Protein AF-A0A7Y5M919-F1 (afdb_monomer_lite)

Structure (mmCIF, N/CA/C/O backbone):
data_AF-A0A7Y5M919-F1
#
_entry.id   AF-A0A7Y5M919-F1
#
loop_
_atom_site.group_PDB
_atom_site.id
_atom_site.type_symbol
_atom_site.label_atom_id
_atom_site.label_alt_id
_atom_site.label_comp_id
_atom_site.label_asym_id
_atom_site.label_entity_id
_atom_site.label_seq_id
_atom_site.pdbx_PDB_ins_code
_atom_site.Cartn_x
_atom_site.Cartn_y
_atom_site.Cartn_z
_atom_site.occupancy
_atom_site.B_iso_or_equiv
_atom_site.auth_seq_id
_atom_site.auth_comp_id
_atom_site.auth_asym_id
_atom_site.auth_atom_id
_atom_site.pdbx_PDB_model_num
ATOM 1 N N . MET A 1 1 ? 48.495 -6.717 -10.094 1.00 39.09 1 MET A N 1
ATOM 2 C CA . MET A 1 1 ? 47.532 -6.482 -8.999 1.00 39.09 1 MET A CA 1
ATOM 3 C C . MET A 1 1 ? 46.390 -5.647 -9.551 1.00 39.09 1 MET A C 1
ATOM 5 O O . MET A 1 1 ? 46.573 -4.458 -9.760 1.00 39.09 1 MET A O 1
ATOM 9 N N . GLN A 1 2 ? 45.253 -6.267 -9.845 1.00 31.75 2 GLN A N 1
ATOM 10 C CA . GLN A 1 2 ? 43.975 -5.571 -9.978 1.00 31.75 2 GLN A CA 1
ATOM 11 C C . GLN A 1 2 ? 42.992 -6.381 -9.147 1.00 31.75 2 GLN A C 1
ATOM 13 O O . GLN A 1 2 ? 42.736 -7.544 -9.450 1.00 31.75 2 GLN A O 1
ATOM 18 N N . ALA A 1 3 ? 42.539 -5.799 -8.042 1.00 34.75 3 ALA A N 1
ATOM 19 C CA . ALA A 1 3 ? 41.413 -6.343 -7.312 1.00 34.75 3 ALA A CA 1
ATOM 20 C C . ALA A 1 3 ? 40.183 -6.103 -8.189 1.00 34.75 3 ALA A C 1
ATOM 22 O O . ALA A 1 3 ? 39.778 -4.961 -8.391 1.00 34.75 3 ALA A O 1
ATOM 23 N N . VAL A 1 4 ? 39.643 -7.173 -8.768 1.00 41.41 4 VAL A N 1
ATOM 24 C CA . VAL A 1 4 ? 38.273 -7.165 -9.274 1.00 41.41 4 VAL A CA 1
ATOM 25 C C . VAL A 1 4 ? 37.400 -7.118 -8.029 1.00 41.41 4 VAL A C 1
ATOM 27 O O . VAL A 1 4 ? 37.137 -8.143 -7.406 1.00 41.41 4 VAL A O 1
ATOM 30 N N . THR A 1 5 ? 37.028 -5.917 -7.602 1.00 40.97 5 THR A N 1
ATOM 31 C CA . THR A 1 5 ? 35.923 -5.734 -6.667 1.00 40.97 5 THR A CA 1
ATOM 32 C C . THR A 1 5 ? 34.668 -6.132 -7.432 1.00 40.97 5 THR A C 1
ATOM 34 O O . THR A 1 5 ? 34.116 -5.356 -8.207 1.00 40.97 5 THR A O 1
ATOM 37 N N . THR A 1 6 ? 34.258 -7.393 -7.299 1.00 44.41 6 THR A N 1
ATOM 38 C CA . THR A 1 6 ? 32.886 -7.795 -7.598 1.00 44.41 6 THR A CA 1
ATOM 39 C C . THR A 1 6 ? 32.004 -7.064 -6.599 1.00 44.41 6 THR A C 1
ATOM 41 O O . THR A 1 6 ? 31.795 -7.547 -5.487 1.00 44.41 6 THR A O 1
ATOM 44 N N . GLU A 1 7 ? 31.560 -5.865 -6.973 1.00 49.97 7 GLU A N 1
ATOM 45 C CA . GLU A 1 7 ? 30.427 -5.219 -6.324 1.00 49.97 7 GLU A CA 1
ATOM 46 C C . GLU A 1 7 ? 29.296 -6.256 -6.267 1.00 49.97 7 GLU A C 1
ATOM 48 O O . GLU A 1 7 ? 29.002 -6.884 -7.295 1.00 49.97 7 GLU A O 1
ATOM 53 N N . PRO A 1 8 ? 28.708 -6.521 -5.089 1.00 47.12 8 PRO A N 1
ATOM 54 C CA . PRO A 1 8 ? 27.594 -7.449 -4.997 1.00 47.12 8 PRO A CA 1
ATOM 55 C C . PRO A 1 8 ? 26.503 -6.972 -5.956 1.00 47.12 8 PRO A C 1
ATOM 57 O O . PRO A 1 8 ? 26.210 -5.778 -6.010 1.00 47.12 8 PRO A O 1
ATOM 60 N N . THR A 1 9 ? 25.935 -7.887 -6.746 1.00 55.62 9 THR A N 1
ATOM 61 C CA . THR A 1 9 ? 24.862 -7.581 -7.698 1.00 55.62 9 THR A CA 1
ATOM 62 C C . THR A 1 9 ? 23.760 -6.816 -6.974 1.00 55.62 9 THR A C 1
ATOM 64 O O . THR A 1 9 ? 22.994 -7.393 -6.205 1.00 55.62 9 THR A O 1
ATOM 67 N N . SER A 1 10 ? 23.703 -5.502 -7.179 1.00 72.50 10 SER A N 1
ATOM 68 C CA . SER A 1 10 ? 22.688 -4.671 -6.549 1.00 72.50 10 SER A CA 1
ATOM 69 C C . SER A 1 10 ? 21.332 -5.048 -7.139 1.00 72.50 10 SER A C 1
ATOM 71 O O . SER A 1 10 ? 21.170 -5.062 -8.364 1.00 72.50 10 SER A O 1
ATOM 73 N N . LEU A 1 11 ? 20.348 -5.341 -6.280 1.00 72.25 11 LEU A N 1
ATOM 74 C CA . LEU A 1 11 ? 18.957 -5.574 -6.696 1.00 72.25 11 LEU A CA 1
ATOM 75 C C . LEU A 1 11 ? 18.452 -4.421 -7.578 1.00 72.25 11 LEU A C 1
ATOM 77 O O . LEU A 1 11 ? 17.775 -4.649 -8.579 1.00 72.25 11 LEU A O 1
ATOM 81 N N . THR A 1 12 ? 18.890 -3.196 -7.281 1.00 79.38 12 THR A N 1
ATOM 82 C CA . THR A 1 12 ? 18.602 -1.996 -8.070 1.00 79.38 12 THR A CA 1
ATOM 83 C C . THR A 1 12 ? 19.141 -2.094 -9.499 1.00 79.38 12 THR A C 1
ATOM 85 O O . THR A 1 12 ? 18.453 -1.704 -10.440 1.00 79.38 12 THR A O 1
ATOM 88 N N . THR A 1 13 ? 20.339 -2.653 -9.701 1.00 87.19 13 THR A N 1
ATOM 89 C CA . THR A 1 13 ? 20.922 -2.839 -11.041 1.00 87.19 13 THR A CA 1
ATOM 90 C C . THR A 1 13 ? 20.129 -3.857 -11.860 1.00 87.19 13 THR A C 1
ATOM 92 O O . THR A 1 13 ? 19.872 -3.628 -13.043 1.00 87.19 13 THR A O 1
ATOM 95 N N . ALA A 1 14 ? 19.695 -4.956 -11.237 1.00 90.75 14 ALA A N 1
ATOM 96 C CA . ALA A 1 14 ? 18.866 -5.964 -11.897 1.00 90.75 14 ALA A CA 1
ATOM 97 C C . ALA A 1 14 ? 17.469 -5.420 -12.254 1.00 90.75 14 ALA A C 1
ATOM 99 O O . ALA A 1 14 ? 17.004 -5.611 -13.380 1.00 90.75 14 ALA A O 1
ATOM 100 N N . LEU A 1 15 ? 16.833 -4.675 -11.343 1.00 93.38 15 LEU A N 1
ATOM 101 C CA . LEU A 1 15 ? 15.546 -4.020 -11.586 1.00 93.38 15 LEU A CA 1
ATOM 102 C C . LEU A 1 15 ? 15.631 -2.989 -12.719 1.00 93.38 15 LEU A C 1
ATOM 104 O O . LEU A 1 15 ? 14.785 -2.971 -13.612 1.00 93.38 15 LEU A O 1
ATOM 108 N N . GLN A 1 16 ? 16.672 -2.154 -12.722 1.00 95.88 16 GLN A N 1
ATOM 109 C CA . GLN A 1 16 ? 16.882 -1.166 -13.778 1.00 95.88 16 GLN A CA 1
ATOM 110 C C . GLN A 1 16 ? 17.010 -1.838 -15.150 1.00 95.88 16 GLN A C 1
ATOM 112 O O . GLN A 1 16 ? 16.364 -1.408 -16.107 1.00 95.88 16 GLN A O 1
ATOM 117 N N . ALA A 1 17 ? 17.812 -2.904 -15.252 1.00 96.06 17 ALA A N 1
ATOM 118 C CA . ALA A 1 17 ? 17.958 -3.654 -16.496 1.00 96.06 17 ALA A CA 1
ATOM 119 C C . ALA A 1 17 ? 16.615 -4.239 -16.968 1.00 96.06 17 ALA A C 1
ATOM 121 O O . ALA A 1 17 ? 16.292 -4.143 -18.153 1.00 96.06 17 ALA A O 1
ATOM 122 N N . HIS A 1 18 ? 15.808 -4.770 -16.043 1.00 96.06 18 HIS A N 1
ATOM 123 C CA . HIS A 1 18 ? 14.474 -5.289 -16.340 1.00 96.06 18 HIS A CA 1
ATOM 124 C C . HIS A 1 18 ? 13.536 -4.211 -16.912 1.00 96.06 18 HIS A C 1
ATOM 126 O O . HIS A 1 18 ? 12.896 -4.423 -17.943 1.00 96.06 18 HIS A O 1
ATOM 132 N N . ILE A 1 19 ? 13.503 -3.023 -16.301 1.00 97.56 19 ILE A N 1
ATOM 133 C CA . ILE A 1 19 ? 12.668 -1.906 -16.767 1.00 97.56 19 ILE A CA 1
ATOM 134 C C . ILE A 1 19 ? 13.122 -1.417 -18.150 1.00 97.56 19 ILE A C 1
ATOM 136 O O . ILE A 1 19 ? 12.287 -1.198 -19.027 1.00 97.56 19 ILE A O 1
ATOM 140 N N . VAL A 1 20 ? 14.433 -1.292 -18.387 1.00 98.00 20 VAL A N 1
ATOM 141 C CA . VAL A 1 20 ? 14.972 -0.889 -19.700 1.00 98.00 20 VAL A CA 1
ATOM 142 C C . VAL A 1 20 ? 14.566 -1.879 -20.794 1.00 98.00 20 VAL A C 1
ATOM 144 O O . VAL A 1 20 ? 14.141 -1.465 -21.875 1.00 98.00 20 VAL A O 1
ATOM 147 N N . GLN A 1 21 ? 14.643 -3.182 -20.516 1.00 97.81 21 GLN A N 1
ATOM 148 C CA . GLN A 1 21 ? 14.191 -4.217 -21.447 1.00 97.81 21 GLN A CA 1
ATOM 149 C C . GLN A 1 21 ? 12.687 -4.114 -21.726 1.00 97.81 21 GLN A C 1
ATOM 151 O O . GLN A 1 21 ? 12.276 -4.205 -22.884 1.00 97.81 21 GLN A O 1
ATOM 156 N N . ALA A 1 22 ? 11.871 -3.872 -20.696 1.00 97.75 22 ALA A N 1
ATOM 157 C CA . ALA A 1 22 ? 10.430 -3.696 -20.856 1.00 97.75 22 ALA A CA 1
ATOM 158 C C . ALA A 1 22 ? 10.093 -2.484 -21.739 1.00 97.75 22 ALA A C 1
ATOM 160 O O . ALA A 1 22 ? 9.244 -2.596 -22.623 1.00 97.75 22 ALA A O 1
ATOM 161 N N . ILE A 1 23 ? 10.791 -1.359 -21.559 1.00 98.50 23 ILE A N 1
ATOM 162 C CA . ILE A 1 23 ? 10.632 -0.157 -22.390 1.00 98.50 23 ILE A CA 1
ATOM 163 C C . ILE A 1 23 ? 10.974 -0.453 -23.852 1.00 98.50 23 ILE A C 1
ATOM 165 O O . ILE A 1 23 ? 10.194 -0.129 -24.749 1.00 98.50 23 ILE A O 1
ATOM 169 N N . ALA A 1 24 ? 12.113 -1.104 -24.103 1.00 98.31 24 ALA A N 1
ATOM 170 C CA . ALA A 1 24 ? 12.531 -1.463 -25.456 1.00 98.31 24 ALA A CA 1
ATOM 171 C C . ALA A 1 24 ? 11.512 -2.392 -26.143 1.00 98.31 24 ALA A C 1
ATOM 173 O O . ALA A 1 24 ? 11.171 -2.178 -27.306 1.00 98.31 24 ALA A O 1
ATOM 174 N N . ALA A 1 25 ? 10.970 -3.371 -25.412 1.00 97.88 25 ALA A N 1
ATOM 175 C CA . ALA A 1 25 ? 9.967 -4.306 -25.923 1.00 97.88 25 ALA A CA 1
ATOM 176 C C . ALA A 1 25 ? 8.624 -3.642 -26.294 1.00 97.88 25 ALA A C 1
ATOM 178 O O . ALA A 1 25 ? 7.900 -4.178 -27.128 1.00 97.88 25 ALA A O 1
ATOM 179 N N . HIS A 1 26 ? 8.306 -2.474 -25.723 1.00 97.69 26 HIS A N 1
ATOM 180 C CA . HIS A 1 26 ? 7.072 -1.718 -25.994 1.00 97.69 26 HIS A CA 1
ATOM 181 C C . HIS A 1 26 ? 7.286 -0.542 -26.964 1.00 97.69 26 HIS A C 1
ATOM 183 O O . HIS A 1 26 ? 6.503 0.403 -26.993 1.00 97.69 26 HIS A O 1
ATOM 189 N N . GLY A 1 27 ? 8.346 -0.583 -27.779 1.00 97.50 27 GLY A N 1
ATOM 190 C CA . GLY A 1 27 ? 8.605 0.449 -28.787 1.00 97.50 27 GLY A CA 1
ATOM 191 C C . GLY A 1 27 ? 9.249 1.719 -28.229 1.00 97.50 27 GLY A C 1
ATOM 192 O O . GLY A 1 27 ? 9.140 2.780 -28.837 1.00 97.50 27 GLY A O 1
ATOM 193 N N . GLY A 1 28 ? 9.935 1.619 -27.086 1.00 98.06 28 GLY A N 1
ATOM 194 C CA . GLY A 1 28 ? 10.704 2.716 -26.496 1.00 98.06 28 GLY A CA 1
ATOM 195 C C . GLY A 1 28 ? 9.933 3.570 -25.493 1.00 98.06 28 GLY A C 1
ATOM 196 O O . GLY A 1 28 ? 10.491 4.532 -24.970 1.00 98.06 28 GLY A O 1
ATOM 197 N N . TRP A 1 29 ? 8.680 3.225 -25.188 1.00 97.94 29 TRP A N 1
ATOM 198 C CA . TRP A 1 29 ? 7.878 3.944 -24.205 1.00 97.94 29 TRP A CA 1
ATOM 199 C C . TRP A 1 29 ? 6.913 3.010 -23.473 1.00 97.94 29 TRP A C 1
ATOM 201 O O . TRP A 1 29 ? 6.340 2.099 -24.064 1.00 97.94 29 TRP A O 1
ATOM 211 N N . ILE A 1 30 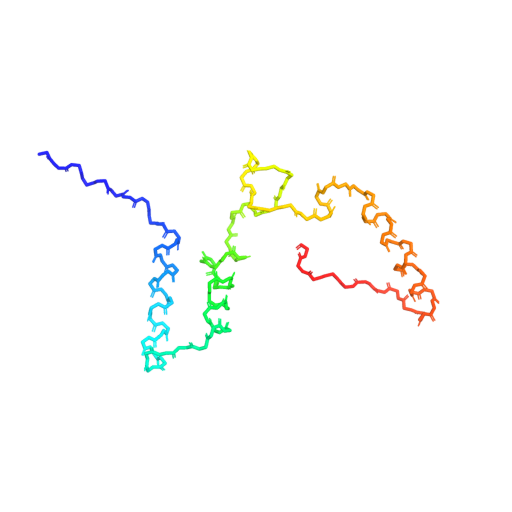? 6.716 3.268 -22.182 1.00 98.38 30 ILE A N 1
ATOM 212 C CA . ILE A 1 30 ? 5.660 2.669 -21.361 1.00 98.38 30 ILE A CA 1
ATOM 213 C C . ILE A 1 30 ? 4.992 3.774 -20.546 1.00 98.38 30 ILE A C 1
ATOM 215 O O . ILE A 1 30 ? 5.620 4.792 -20.241 1.00 98.38 30 ILE A O 1
ATOM 219 N N . GLY A 1 31 ? 3.735 3.556 -20.163 1.00 98.38 31 GLY A N 1
ATOM 220 C CA . GLY A 1 31 ? 3.047 4.431 -19.224 1.00 98.38 31 GLY A CA 1
ATOM 221 C C . GLY A 1 31 ? 3.699 4.412 -17.842 1.00 98.38 31 GLY A C 1
ATOM 222 O O . GLY A 1 31 ? 4.383 3.456 -17.458 1.00 98.38 31 GLY A O 1
ATOM 223 N N . PHE A 1 32 ? 3.505 5.492 -17.084 1.00 98.19 32 PHE A N 1
ATOM 224 C CA . PHE A 1 32 ? 4.050 5.597 -15.730 1.00 98.19 32 PHE A CA 1
ATOM 225 C C . PHE A 1 32 ? 3.428 4.568 -14.774 1.00 98.19 32 PHE A C 1
ATOM 227 O O . PHE A 1 32 ? 4.102 4.083 -13.874 1.00 98.19 32 PHE A O 1
ATOM 234 N N . ASP A 1 33 ? 2.176 4.184 -15.012 1.00 97.94 33 ASP A N 1
ATOM 235 C CA . ASP A 1 33 ? 1.503 3.056 -14.369 1.00 97.94 33 ASP A CA 1
ATOM 236 C C . ASP A 1 33 ? 2.296 1.754 -14.540 1.00 97.94 33 ASP A C 1
ATOM 238 O O . ASP A 1 33 ? 2.625 1.103 -13.548 1.00 97.94 33 ASP A O 1
ATOM 242 N N . ARG A 1 34 ? 2.708 1.424 -15.770 1.00 97.94 34 ARG A N 1
ATOM 243 C CA . ARG A 1 34 ? 3.522 0.232 -16.038 1.00 97.94 34 ARG A CA 1
ATOM 244 C C . ARG A 1 34 ? 4.923 0.348 -15.445 1.00 97.94 34 ARG A C 1
ATOM 246 O O . ARG A 1 34 ? 5.456 -0.634 -14.936 1.00 97.94 34 ARG A O 1
ATOM 253 N N . PHE A 1 35 ? 5.529 1.532 -15.487 1.00 98.00 35 PHE A N 1
ATOM 254 C CA . PHE A 1 35 ? 6.807 1.770 -14.815 1.00 98.00 35 PHE A CA 1
ATOM 255 C C . PHE A 1 35 ? 6.703 1.514 -13.303 1.00 98.00 35 PHE A C 1
ATOM 257 O O . PHE A 1 35 ? 7.532 0.791 -12.752 1.00 98.00 35 PHE A O 1
ATOM 264 N N . MET A 1 36 ? 5.676 2.061 -12.647 1.00 97.88 36 MET A N 1
ATOM 265 C CA . MET A 1 36 ? 5.436 1.892 -11.212 1.00 97.88 36 MET A CA 1
ATOM 266 C C . MET A 1 36 ? 5.135 0.441 -10.857 1.00 97.88 36 MET A C 1
ATOM 268 O O . MET A 1 36 ? 5.670 -0.059 -9.875 1.00 97.88 36 MET A O 1
ATOM 272 N N . GLU A 1 37 ? 4.345 -0.258 -11.670 1.00 97.38 37 GLU A N 1
ATOM 273 C CA . GLU A 1 37 ? 4.091 -1.686 -11.494 1.00 97.38 37 GLU A CA 1
ATOM 274 C C . GLU A 1 37 ? 5.402 -2.485 -11.465 1.00 97.38 37 GLU A C 1
ATOM 276 O O . GLU A 1 37 ? 5.640 -3.261 -10.540 1.00 97.38 37 GLU A O 1
ATOM 281 N N . LEU A 1 38 ? 6.293 -2.245 -12.431 1.00 96.44 38 LEU A N 1
ATOM 282 C CA . LEU A 1 38 ? 7.591 -2.913 -12.491 1.00 96.44 38 LEU A CA 1
ATOM 283 C C . LEU A 1 38 ? 8.478 -2.528 -11.301 1.00 96.44 38 LEU A C 1
ATOM 285 O O . LEU A 1 38 ? 9.030 -3.402 -10.632 1.00 96.44 38 LEU A O 1
ATOM 289 N N . ALA A 1 39 ? 8.604 -1.234 -11.011 1.00 95.19 39 ALA A N 1
ATOM 290 C CA . ALA A 1 39 ? 9.472 -0.741 -9.948 1.00 95.19 39 ALA A CA 1
ATOM 291 C C . ALA A 1 39 ? 9.026 -1.200 -8.552 1.00 95.19 39 ALA A C 1
ATOM 293 O O . ALA A 1 39 ? 9.862 -1.471 -7.690 1.00 95.19 39 ALA A O 1
ATOM 294 N N . LEU A 1 40 ? 7.717 -1.302 -8.321 1.00 93.62 40 LEU A N 1
ATOM 295 C CA . LEU A 1 40 ? 7.156 -1.639 -7.019 1.00 93.62 40 LEU A CA 1
ATOM 296 C C . LEU A 1 40 ? 6.918 -3.137 -6.833 1.00 93.62 40 LEU A C 1
ATOM 298 O O . LEU A 1 40 ? 7.114 -3.625 -5.724 1.00 93.62 40 LEU A O 1
ATOM 302 N N . TYR A 1 41 ? 6.523 -3.867 -7.878 1.00 94.00 41 TYR A N 1
ATOM 303 C CA . TYR A 1 41 ? 5.936 -5.202 -7.717 1.00 94.00 41 TYR A CA 1
ATOM 304 C C . TYR A 1 41 ? 6.595 -6.311 -8.547 1.00 94.00 41 TYR A C 1
ATOM 306 O O . TYR A 1 41 ? 6.128 -7.447 -8.490 1.00 94.00 41 TYR A O 1
ATOM 314 N N . THR A 1 42 ? 7.685 -6.046 -9.283 1.00 94.69 42 THR A N 1
ATOM 315 C CA . THR A 1 42 ? 8.422 -7.126 -9.974 1.00 94.69 42 THR A CA 1
ATOM 316 C C . THR A 1 42 ? 8.875 -8.187 -8.960 1.00 94.69 42 THR A C 1
ATOM 318 O O . THR A 1 42 ? 9.622 -7.844 -8.045 1.00 94.69 42 THR A O 1
ATOM 321 N N . PRO A 1 43 ? 8.494 -9.469 -9.098 1.00 90.75 43 PRO A N 1
ATOM 322 C CA . PRO A 1 43 ? 8.865 -10.503 -8.133 1.00 90.75 43 PRO A CA 1
ATOM 323 C C . PRO A 1 43 ? 10.379 -10.558 -7.877 1.00 90.75 43 PRO A C 1
ATOM 325 O O . PRO A 1 43 ? 11.166 -10.664 -8.817 1.00 90.75 43 PRO A O 1
ATOM 328 N N . GLY A 1 44 ? 10.788 -10.454 -6.608 1.00 88.50 44 GLY A N 1
ATOM 329 C CA . GLY A 1 44 ? 12.190 -10.514 -6.177 1.00 88.50 44 GLY A CA 1
ATOM 330 C C . GLY A 1 44 ? 13.048 -9.276 -6.479 1.00 88.50 44 GLY A C 1
ATOM 331 O O . GLY A 1 44 ? 14.188 -9.218 -6.028 1.00 88.50 44 GLY A O 1
ATOM 332 N N . LEU A 1 45 ? 12.534 -8.288 -7.222 1.00 89.19 45 LEU A N 1
ATOM 333 C CA . LEU A 1 45 ? 13.279 -7.078 -7.609 1.00 89.19 45 LEU A CA 1
ATOM 334 C C . LEU A 1 45 ? 12.577 -5.782 -7.203 1.00 89.19 45 LEU A C 1
ATOM 336 O O . LEU A 1 45 ? 13.236 -4.798 -6.878 1.00 89.19 45 LEU A O 1
ATOM 340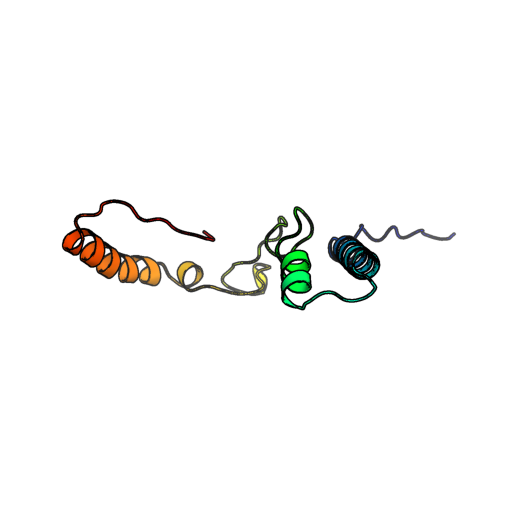 N N . GLY A 1 46 ? 11.249 -5.772 -7.285 1.00 90.44 46 GLY A N 1
ATOM 341 C CA . GLY A 1 46 ? 10.414 -4.619 -7.009 1.00 90.44 46 GLY A CA 1
ATOM 342 C C . GLY A 1 46 ? 10.415 -4.278 -5.530 1.00 90.44 46 GLY A C 1
ATOM 343 O O . GLY A 1 46 ? 10.564 -5.157 -4.679 1.00 90.44 46 GLY A O 1
ATOM 344 N N . TYR A 1 47 ? 10.216 -2.996 -5.236 1.00 89.00 47 TYR A N 1
ATOM 345 C CA . TYR A 1 47 ? 10.295 -2.468 -3.883 1.00 89.00 47 TYR A CA 1
ATOM 346 C C . TYR A 1 47 ? 9.469 -3.292 -2.890 1.00 89.00 47 TYR A C 1
ATOM 348 O O . TYR A 1 47 ? 10.046 -3.829 -1.958 1.00 89.00 47 TYR A O 1
ATOM 356 N N . TYR A 1 48 ? 8.168 -3.498 -3.125 1.00 88.19 48 TYR A N 1
ATOM 357 C CA . TYR A 1 48 ? 7.267 -4.265 -2.249 1.00 88.19 48 TYR A CA 1
ATOM 358 C C . TYR A 1 48 ? 7.394 -5.792 -2.370 1.00 88.19 48 TYR A C 1
ATOM 360 O O . TYR A 1 48 ? 6.785 -6.506 -1.580 1.00 88.19 48 TYR A O 1
ATOM 368 N N . ALA A 1 49 ? 8.191 -6.297 -3.313 1.00 85.06 49 ALA A N 1
ATOM 369 C CA . ALA A 1 49 ? 8.343 -7.724 -3.604 1.00 85.06 49 ALA A CA 1
ATOM 370 C C . ALA A 1 49 ? 9.735 -8.290 -3.244 1.00 85.06 49 ALA A C 1
ATOM 372 O O . ALA A 1 49 ? 10.057 -9.409 -3.646 1.00 85.06 49 ALA A O 1
ATOM 373 N N . GLY A 1 50 ? 10.564 -7.520 -2.528 1.00 73.00 50 GLY A N 1
ATOM 374 C CA . GLY A 1 50 ? 11.864 -7.948 -1.994 1.00 73.00 50 GLY A CA 1
ATOM 375 C C . GLY A 1 50 ? 11.880 -8.103 -0.467 1.00 73.00 50 GLY A C 1
ATOM 376 O O . GLY A 1 50 ? 11.003 -7.588 0.225 1.00 73.00 50 GLY A O 1
ATOM 377 N N . ASP A 1 51 ? 12.920 -8.744 0.068 1.00 67.19 51 ASP A N 1
ATOM 378 C CA . ASP A 1 51 ? 13.028 -9.138 1.489 1.00 67.19 51 ASP A CA 1
ATOM 379 C C . ASP A 1 51 ? 13.469 -8.016 2.452 1.00 67.19 51 ASP A C 1
ATOM 381 O O . ASP A 1 51 ? 13.652 -8.245 3.648 1.00 67.19 51 ASP A O 1
ATOM 385 N N . LEU A 1 52 ? 13.675 -6.791 1.956 1.00 65.62 52 LEU A N 1
ATOM 386 C CA . LEU A 1 52 ? 14.137 -5.682 2.795 1.00 65.62 52 LEU A CA 1
ATOM 387 C C . LEU A 1 52 ? 13.049 -5.247 3.797 1.00 65.62 52 LEU A C 1
ATOM 389 O O . LEU A 1 52 ? 11.880 -5.143 3.400 1.00 65.62 52 LEU A O 1
ATOM 393 N N . PRO A 1 53 ? 13.400 -4.940 5.062 1.00 60.94 53 PRO A N 1
ATOM 394 C CA . PRO A 1 53 ? 12.482 -4.290 5.992 1.00 60.94 53 PRO A CA 1
ATOM 395 C C . PRO A 1 53 ? 12.109 -2.910 5.439 1.00 60.94 53 PRO A C 1
ATOM 397 O O . PRO A 1 53 ? 12.989 -2.105 5.168 1.00 60.94 53 PRO A O 1
ATOM 400 N N . LYS A 1 54 ? 10.818 -2.643 5.231 1.00 68.06 54 LYS A N 1
ATOM 401 C CA . LYS A 1 54 ? 10.333 -1.357 4.676 1.00 68.06 54 LYS A CA 1
ATOM 402 C C . LYS A 1 54 ? 9.676 -0.497 5.745 1.00 68.06 54 LYS A C 1
ATOM 404 O O . LYS A 1 54 ? 9.848 0.718 5.761 1.00 68.06 54 LYS A O 1
ATOM 409 N N . PHE A 1 55 ? 8.958 -1.159 6.648 1.00 67.06 55 PHE A N 1
ATOM 410 C CA . PHE A 1 55 ? 8.210 -0.557 7.740 1.00 67.06 55 PHE A CA 1
ATOM 411 C C . PHE A 1 55 ? 9.015 -0.597 9.036 1.00 67.06 55 PHE A C 1
ATOM 413 O O . PHE A 1 55 ? 9.689 -1.584 9.336 1.00 67.06 55 PHE A O 1
ATOM 420 N N . GLY A 1 56 ? 8.945 0.481 9.810 1.00 64.31 56 GLY A N 1
ATOM 421 C CA . GLY A 1 56 ? 9.565 0.552 11.127 1.00 64.31 56 GLY A CA 1
ATOM 422 C C . GLY A 1 56 ? 9.441 1.936 11.748 1.00 64.31 56 GLY A C 1
ATOM 423 O O . GLY A 1 56 ? 9.056 2.905 11.098 1.00 64.31 56 GLY A O 1
ATOM 424 N N . ALA A 1 57 ? 9.730 2.021 13.044 1.00 61.09 57 ALA A N 1
ATOM 425 C CA . ALA A 1 57 ? 9.464 3.225 13.827 1.00 61.09 57 ALA A CA 1
ATOM 426 C C . ALA A 1 57 ? 10.464 4.370 13.576 1.00 61.09 57 ALA A C 1
ATOM 428 O O . ALA A 1 57 ? 10.133 5.529 13.825 1.00 61.09 57 ALA A O 1
ATOM 429 N N . LEU A 1 58 ? 11.693 4.069 13.134 1.00 61.53 58 LEU A N 1
ATOM 430 C CA . LEU A 1 58 ? 12.771 5.050 12.955 1.00 61.53 58 LEU A CA 1
ATOM 431 C C . LEU A 1 58 ? 13.702 4.658 11.793 1.00 61.53 58 LEU A C 1
ATOM 433 O O . LEU A 1 58 ? 13.912 3.468 11.573 1.00 61.53 58 LEU A O 1
ATOM 437 N N . PRO A 1 59 ? 14.383 5.615 11.128 1.00 60.09 59 PRO A N 1
ATOM 438 C CA . PRO A 1 59 ? 15.371 5.310 10.083 1.00 60.09 59 PRO A CA 1
ATOM 439 C C . PRO A 1 59 ? 16.498 4.375 10.552 1.00 60.09 59 PRO A C 1
ATOM 441 O O . PRO A 1 59 ? 17.054 3.604 9.775 1.00 60.09 59 PRO A O 1
ATOM 444 N N . SER A 1 60 ? 16.820 4.397 11.851 1.00 68.25 60 SER A N 1
ATOM 445 C CA . SER A 1 60 ? 17.800 3.493 12.464 1.00 68.25 60 SER A CA 1
ATOM 446 C C . SER A 1 60 ? 17.364 2.025 12.481 1.00 68.25 60 SER A C 1
ATOM 448 O O . SER A 1 60 ? 18.208 1.157 12.685 1.00 68.25 60 SER A O 1
ATOM 450 N N . SER A 1 61 ? 16.079 1.731 12.258 1.00 63.25 61 SER A N 1
ATOM 451 C CA . SER A 1 61 ? 15.561 0.368 12.108 1.00 63.25 61 SER A CA 1
ATOM 452 C C . SER A 1 61 ? 15.680 -0.164 10.675 1.00 63.25 61 SER A C 1
ATOM 454 O O . SER A 1 61 ? 15.188 -1.256 10.405 1.00 63.25 61 SER A O 1
ATOM 456 N N . GLY A 1 62 ? 16.282 0.600 9.755 1.00 67.31 62 GLY A N 1
ATOM 457 C CA . GLY A 1 62 ? 16.361 0.243 8.337 1.00 67.31 62 GLY A CA 1
ATOM 458 C C . GLY A 1 62 ? 15.030 0.371 7.595 1.00 67.31 62 GLY A C 1
ATOM 459 O O . GLY A 1 62 ? 14.894 -0.207 6.527 1.00 67.31 62 GLY A O 1
ATOM 460 N N . SER A 1 63 ? 14.062 1.092 8.170 1.00 76.19 63 SER A N 1
ATOM 461 C CA . SER A 1 63 ? 12.774 1.380 7.539 1.00 76.19 63 SER A CA 1
ATOM 462 C C . SER A 1 63 ? 12.828 2.670 6.728 1.00 76.19 63 SER A C 1
ATOM 464 O O . SER A 1 63 ? 13.491 3.633 7.121 1.00 76.19 63 SER A O 1
ATOM 466 N N . ASP A 1 64 ? 12.099 2.698 5.617 1.00 83.81 64 ASP A N 1
ATOM 467 C CA . ASP A 1 64 ? 11.985 3.889 4.771 1.00 83.81 64 ASP A CA 1
ATOM 468 C C . ASP A 1 64 ? 10.860 4.810 5.254 1.00 83.81 64 ASP A C 1
ATOM 470 O O . ASP A 1 64 ? 10.910 6.028 5.070 1.00 83.81 64 ASP A O 1
ATO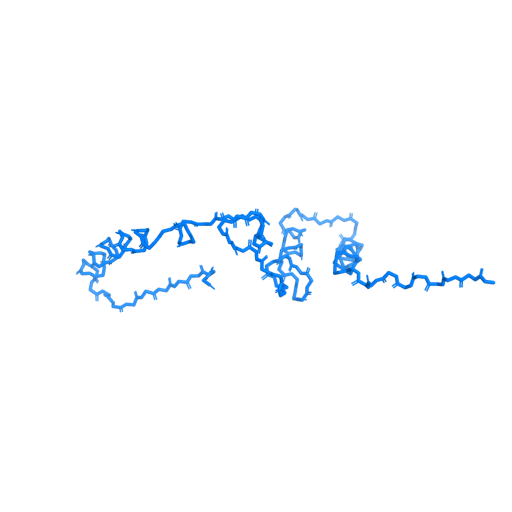M 474 N N . PHE A 1 65 ? 9.833 4.232 5.880 1.00 83.75 65 PHE A N 1
ATOM 475 C CA . PHE A 1 65 ? 8.685 4.961 6.395 1.00 83.75 65 PHE A CA 1
ATOM 476 C C . PHE A 1 65 ? 7.994 4.211 7.541 1.00 83.75 65 PHE A C 1
ATOM 478 O O . PHE A 1 65 ? 8.129 3.000 7.717 1.00 83.75 65 PHE A O 1
ATOM 485 N N . VAL A 1 66 ? 7.214 4.965 8.313 1.00 86.38 66 VAL A N 1
ATOM 486 C CA . VAL A 1 66 ? 6.378 4.463 9.405 1.00 86.38 66 VAL A CA 1
ATOM 487 C C . VAL A 1 66 ? 4.904 4.577 9.009 1.00 86.38 66 VAL A C 1
ATOM 489 O O . VAL A 1 66 ? 4.499 5.548 8.367 1.00 86.38 66 VAL A O 1
ATOM 492 N N . THR A 1 67 ? 4.092 3.595 9.391 1.00 90.12 67 THR A N 1
ATOM 493 C CA . THR A 1 67 ? 2.631 3.596 9.218 1.00 90.12 67 THR A CA 1
ATOM 494 C C . THR A 1 67 ? 1.939 3.625 10.581 1.00 90.12 67 THR A C 1
ATOM 496 O O . THR A 1 67 ? 2.546 3.321 11.605 1.00 90.12 67 THR A O 1
ATOM 499 N N . ALA A 1 68 ? 0.657 4.001 10.627 1.00 92.25 68 ALA A N 1
ATOM 500 C CA . ALA A 1 68 ? -0.067 4.150 11.893 1.00 92.25 68 ALA A CA 1
ATOM 501 C C . ALA A 1 68 ? -0.080 2.889 12.795 1.00 92.25 68 ALA A C 1
ATOM 503 O O . ALA A 1 68 ? 0.076 3.066 14.007 1.00 92.25 68 ALA A O 1
ATOM 504 N N . PRO A 1 69 ? -0.202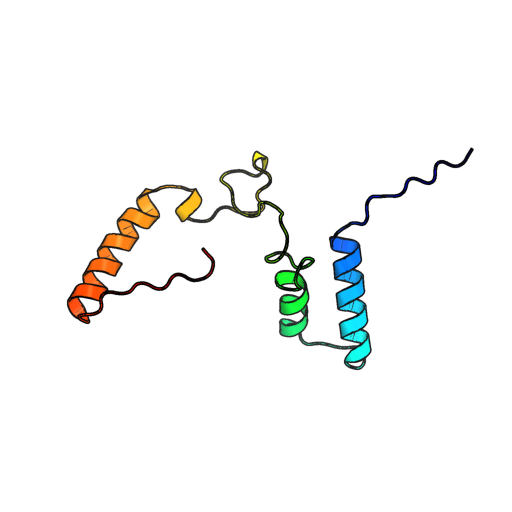 1.647 12.266 1.00 91.69 69 PRO A N 1
ATOM 505 C CA . PRO A 1 69 ? -0.076 0.431 13.078 1.00 91.69 69 PRO A CA 1
ATOM 506 C C . PRO A 1 69 ? 1.277 0.306 13.794 1.00 91.69 69 PRO A C 1
ATOM 508 O O . PRO A 1 69 ? 1.313 -0.084 14.959 1.00 91.69 69 PRO A O 1
ATOM 511 N N . GLU A 1 70 ? 2.369 0.714 13.140 1.00 89.19 70 GLU A N 1
ATOM 512 C CA . GLU A 1 70 ? 3.734 0.662 13.690 1.00 89.19 70 GLU A CA 1
ATOM 513 C C . GLU A 1 70 ? 4.003 1.752 14.739 1.00 89.19 70 GLU A C 1
ATOM 515 O O . GLU A 1 70 ? 4.925 1.639 15.547 1.00 89.19 70 GLU A O 1
ATOM 520 N N . MET A 1 71 ? 3.209 2.828 14.751 1.00 89.69 71 MET A N 1
ATOM 521 C CA . MET A 1 71 ? 3.389 3.932 15.699 1.00 89.69 71 MET A CA 1
ATOM 522 C C . MET A 1 71 ? 2.817 3.615 17.082 1.00 89.69 71 MET A C 1
ATOM 524 O O . MET A 1 71 ? 3.381 4.035 18.094 1.00 89.69 71 MET A O 1
ATOM 528 N N . THR A 1 72 ? 1.656 2.955 17.145 1.00 93.56 72 THR A N 1
ATOM 529 C CA . THR A 1 72 ? 0.967 2.673 18.412 1.00 93.56 72 THR A CA 1
ATOM 530 C C . THR A 1 72 ? -0.148 1.628 18.264 1.00 93.56 72 THR A C 1
ATOM 532 O O . THR A 1 72 ? -0.948 1.715 17.328 1.00 93.56 72 THR A O 1
ATOM 535 N N . PRO A 1 73 ? -0.330 0.721 19.249 1.00 95.12 73 PRO A N 1
ATOM 536 C CA . PRO A 1 73 ? -1.478 -0.191 19.287 1.00 95.12 73 PRO A CA 1
ATOM 537 C C . PRO A 1 73 ? -2.844 0.515 19.319 1.00 95.12 73 PRO A C 1
ATOM 539 O O . PRO A 1 73 ? -3.862 -0.085 18.970 1.00 95.12 73 PRO A O 1
ATOM 542 N N . LEU A 1 74 ? -2.884 1.790 19.728 1.00 97.94 74 LEU A N 1
ATOM 543 C CA . LEU A 1 74 ? -4.124 2.564 19.828 1.00 97.94 74 LEU A CA 1
ATOM 544 C C . LEU A 1 74 ? -4.819 2.747 18.471 1.00 97.94 74 LEU A C 1
ATOM 546 O O . LEU A 1 74 ? -6.044 2.873 18.442 1.00 97.94 74 LEU A O 1
ATOM 550 N N . PHE A 1 75 ? -4.079 2.734 17.356 1.00 97.38 75 PHE A N 1
ATOM 551 C CA . PHE A 1 75 ? -4.672 2.842 16.022 1.00 97.38 75 PHE A CA 1
ATOM 552 C C . PHE A 1 75 ? -5.611 1.661 15.735 1.00 97.38 75 PHE A C 1
ATOM 554 O O . PHE A 1 75 ? -6.796 1.867 15.469 1.00 97.38 75 PHE A O 1
ATOM 561 N N . GLY A 1 76 ? -5.113 0.428 15.882 1.00 97.00 76 GLY A N 1
ATOM 562 C CA . GLY A 1 76 ? -5.905 -0.788 15.669 1.00 97.00 76 GLY A CA 1
ATOM 563 C C . GLY A 1 76 ? -7.067 -0.918 16.655 1.00 97.00 76 GLY A C 1
ATOM 564 O O . GLY A 1 76 ? -8.179 -1.257 16.259 1.00 97.00 76 GLY A O 1
ATOM 565 N N . GLN A 1 77 ? -6.847 -0.564 17.926 1.00 98.50 77 GLN A N 1
ATOM 566 C CA . GLN A 1 77 ? -7.905 -0.567 18.946 1.00 98.50 77 GLN A CA 1
ATOM 567 C C . GLN A 1 77 ? -9.040 0.403 18.605 1.00 98.50 77 GLN A C 1
ATOM 569 O O . GLN A 1 77 ? -10.211 0.066 18.757 1.00 98.50 77 GLN A O 1
ATOM 574 N N . 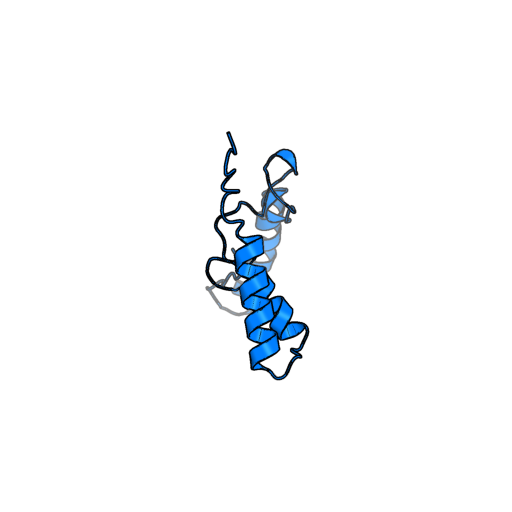THR A 1 78 ? -8.699 1.596 18.114 1.00 98.38 78 THR A N 1
ATOM 575 C CA . THR A 1 78 ? -9.692 2.606 17.730 1.00 98.38 78 THR A CA 1
ATOM 576 C C . THR A 1 78 ? -10.449 2.177 16.476 1.00 98.38 78 THR A C 1
ATOM 578 O O . THR A 1 78 ? -11.676 2.266 16.437 1.00 98.38 78 THR A O 1
ATOM 581 N N . LEU A 1 79 ? -9.741 1.660 15.466 1.00 98.31 79 LEU A N 1
ATOM 582 C CA . LEU A 1 79 ? -10.350 1.168 14.230 1.00 98.31 79 LEU A CA 1
ATOM 583 C C . LEU A 1 79 ? -11.321 0.005 14.494 1.00 98.31 79 LEU A C 1
ATOM 585 O O . LEU A 1 79 ? -12.414 -0.024 13.924 1.00 98.31 79 LEU A O 1
ATOM 589 N N . ALA A 1 80 ? -10.972 -0.906 15.407 1.00 98.31 80 ALA A N 1
ATOM 590 C CA . ALA A 1 80 ? -11.801 -2.054 15.767 1.00 98.31 80 ALA A CA 1
ATOM 591 C C . ALA A 1 80 ? -13.203 -1.660 16.266 1.00 98.31 80 ALA A C 1
ATOM 593 O O . ALA A 1 80 ? -14.165 -2.375 15.987 1.00 98.31 80 ALA A O 1
ATOM 594 N N . VAL A 1 81 ? -13.351 -0.511 16.941 1.00 98.62 81 VAL A N 1
ATOM 595 C CA . VAL A 1 81 ? -14.663 -0.011 17.397 1.00 98.62 81 VAL A CA 1
ATOM 596 C C . VAL A 1 81 ? -15.603 0.225 16.214 1.00 98.62 81 VAL A C 1
ATOM 598 O O . VAL A 1 81 ? -16.766 -0.171 16.254 1.00 98.62 81 VAL A O 1
ATOM 601 N N . GLN A 1 82 ? -15.100 0.843 15.145 1.00 98.50 82 GLN A N 1
ATOM 602 C CA . GLN A 1 82 ? -15.900 1.158 13.960 1.00 98.50 82 GLN A CA 1
ATOM 603 C C . GLN A 1 82 ? -16.123 -0.064 13.067 1.00 98.50 82 GLN A C 1
ATOM 605 O O . GLN A 1 82 ? -17.217 -0.236 12.536 1.00 98.50 82 GLN A O 1
ATOM 610 N N . VAL A 1 83 ? -15.136 -0.959 12.959 1.00 98.56 83 VAL A N 1
ATOM 611 C CA . VAL A 1 83 ? -15.315 -2.246 12.268 1.00 98.56 83 VAL A CA 1
ATOM 612 C C . VAL A 1 83 ? -16.415 -3.068 12.942 1.00 98.56 83 VAL A C 1
ATOM 614 O O . VAL A 1 83 ? -17.307 -3.563 12.257 1.00 98.56 83 VAL A O 1
ATOM 617 N N . ALA A 1 84 ? -16.417 -3.155 14.276 1.00 98.56 84 ALA A N 1
ATOM 618 C CA . ALA A 1 84 ? -17.449 -3.872 15.023 1.00 98.56 84 ALA A CA 1
ATOM 619 C C . ALA A 1 84 ? -18.852 -3.282 14.802 1.00 98.56 84 ALA A C 1
ATOM 621 O O . ALA A 1 84 ? -19.813 -4.029 14.614 1.00 98.56 84 ALA A O 1
ATOM 622 N N . GLU A 1 85 ? -18.975 -1.951 14.774 1.00 98.69 85 GLU A N 1
ATOM 623 C CA . GLU A 1 85 ? -20.238 -1.287 14.441 1.00 98.69 85 GLU A CA 1
ATOM 624 C C . GLU A 1 85 ? -20.707 -1.635 13.020 1.00 98.69 85 GLU A C 1
ATOM 626 O O . GLU A 1 85 ? -21.878 -1.970 12.826 1.00 98.69 85 GLU A O 1
ATOM 631 N N . ALA A 1 86 ? -19.807 -1.586 12.033 1.00 98.62 86 ALA A N 1
ATOM 632 C CA . ALA A 1 86 ? -20.127 -1.909 10.646 1.00 98.62 86 ALA A CA 1
ATOM 633 C C . ALA A 1 86 ? -20.643 -3.349 10.519 1.00 98.62 86 ALA A C 1
ATOM 635 O O . ALA A 1 86 ? -21.736 -3.547 9.995 1.00 98.62 86 ALA A O 1
ATOM 636 N N . LEU A 1 87 ? -19.909 -4.321 11.074 1.00 98.75 87 LEU A N 1
ATOM 637 C CA . LEU A 1 87 ? -20.286 -5.739 11.078 1.00 98.75 87 LEU A CA 1
ATOM 638 C C . LEU A 1 87 ? -21.670 -5.959 11.705 1.00 98.75 87 LEU A C 1
ATOM 640 O O . LEU A 1 87 ? -22.500 -6.682 11.152 1.00 98.75 87 LEU A O 1
ATOM 644 N N . ALA A 1 88 ? -21.955 -5.290 12.826 1.00 98.62 88 ALA A N 1
ATOM 645 C CA . ALA A 1 88 ? -23.253 -5.381 13.486 1.00 98.62 88 ALA A CA 1
ATOM 646 C C . ALA A 1 88 ? -24.394 -4.807 12.628 1.00 98.62 88 ALA A C 1
ATOM 648 O O . ALA A 1 88 ? -25.476 -5.390 12.573 1.00 98.62 88 ALA A O 1
ATOM 649 N N . ARG A 1 89 ? -24.168 -3.679 11.942 1.00 98.69 89 ARG A N 1
ATOM 650 C CA . ARG A 1 89 ? -25.185 -3.024 11.098 1.00 98.69 89 ARG A CA 1
ATOM 651 C C . ARG A 1 89 ? -25.468 -3.775 9.800 1.00 98.69 89 ARG A C 1
ATOM 653 O O . ARG A 1 89 ? -26.588 -3.706 9.300 1.00 98.69 89 ARG A O 1
ATOM 660 N N . THR A 1 90 ? -24.472 -4.454 9.244 1.00 98.56 90 THR A N 1
ATOM 661 C CA . THR A 1 90 ? -24.591 -5.199 7.983 1.00 98.56 90 THR A CA 1
ATOM 662 C C . THR A 1 90 ? -24.926 -6.674 8.193 1.00 98.56 90 THR A C 1
ATOM 664 O O . THR A 1 90 ? -25.295 -7.350 7.235 1.00 98.56 90 THR A O 1
ATOM 667 N N . GLY A 1 91 ? -24.793 -7.189 9.419 1.00 98.62 91 GLY A N 1
ATOM 668 C CA . GLY A 1 91 ? -24.937 -8.615 9.716 1.00 98.62 91 GLY A CA 1
ATOM 669 C C . GLY A 1 91 ? -23.807 -9.473 9.135 1.00 98.62 91 GLY A C 1
ATOM 670 O O . GLY A 1 91 ? -23.975 -10.681 8.971 1.00 98.62 91 GLY A O 1
ATOM 671 N N . THR A 1 92 ? -22.670 -8.868 8.788 1.00 98.62 92 THR A N 1
ATOM 672 C CA . THR A 1 92 ? -21.491 -9.587 8.288 1.00 98.62 92 THR A CA 1
ATOM 673 C C . THR A 1 92 ? -20.555 -9.971 9.431 1.00 98.62 92 THR A C 1
ATOM 675 O O . THR A 1 92 ? -20.634 -9.425 10.527 1.00 98.62 92 THR A O 1
ATOM 678 N N . HIS A 1 93 ? -19.651 -10.918 9.181 1.00 97.81 93 HIS A N 1
ATOM 679 C CA . HIS A 1 93 ? -18.763 -11.483 10.207 1.00 97.81 93 HIS A CA 1
ATOM 680 C C . HIS A 1 93 ? -17.318 -11.677 9.727 1.00 97.81 93 HIS A C 1
ATOM 682 O O . HIS A 1 93 ? -16.520 -12.310 10.412 1.00 97.81 93 HIS A O 1
ATOM 688 N N . GLU A 1 94 ? -16.980 -11.138 8.559 1.00 98.00 94 GLU A N 1
ATOM 689 C CA . GLU A 1 94 ? -15.651 -11.256 7.971 1.00 98.00 94 GLU A CA 1
ATOM 690 C C . GLU A 1 94 ? -15.010 -9.880 7.818 1.00 98.00 94 GLU A C 1
ATOM 692 O O . GLU A 1 94 ? -15.681 -8.893 7.510 1.00 98.00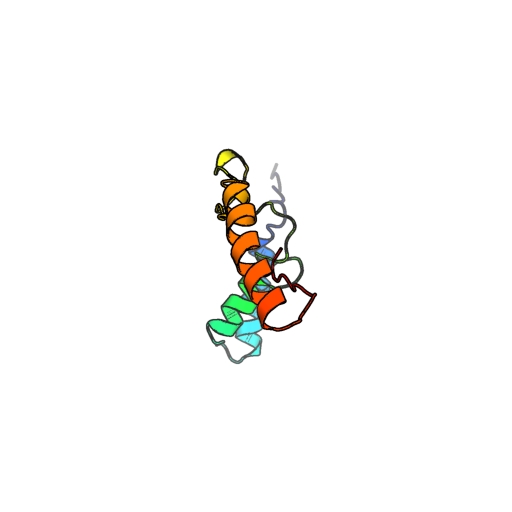 94 GLU A O 1
ATOM 697 N N . VAL A 1 95 ? -13.693 -9.838 8.013 1.00 97.62 95 VAL A N 1
ATOM 698 C CA . VAL A 1 95 ? -12.841 -8.679 7.743 1.00 97.62 95 VAL A CA 1
ATOM 699 C C . VAL A 1 95 ? -11.742 -9.147 6.807 1.00 97.62 95 VAL A C 1
ATOM 701 O O . VAL A 1 95 ? -11.108 -10.169 7.061 1.00 97.62 95 VAL A O 1
ATOM 704 N N . TRP A 1 96 ? -11.554 -8.429 5.705 1.00 97.19 96 TRP A N 1
ATOM 705 C CA . TRP A 1 96 ? -10.515 -8.717 4.723 1.00 97.19 96 TRP A CA 1
ATOM 706 C C . TRP A 1 96 ? -9.512 -7.566 4.752 1.00 97.19 96 TRP A C 1
ATOM 708 O O . TRP A 1 96 ? -9.883 -6.412 4.532 1.00 97.19 96 TRP A O 1
ATOM 718 N N . GLU A 1 97 ? -8.255 -7.881 5.045 1.00 96.38 97 GLU A N 1
ATOM 719 C CA . GLU A 1 97 ? -7.161 -6.916 5.120 1.00 96.38 97 GLU A CA 1
ATOM 720 C C . GLU A 1 97 ? -6.214 -7.117 3.934 1.00 96.38 97 GLU A C 1
ATOM 722 O O . GLU A 1 97 ? -5.865 -8.245 3.584 1.00 96.38 97 GLU A O 1
ATOM 727 N N . PHE A 1 98 ? -5.818 -6.019 3.292 1.00 93.81 98 PHE A N 1
ATOM 728 C CA . PHE A 1 98 ? -4.950 -6.030 2.117 1.00 93.81 98 PHE A CA 1
ATOM 729 C C . PHE A 1 98 ? -3.675 -5.245 2.414 1.00 93.81 98 PHE A C 1
ATOM 731 O O . PHE A 1 98 ? -3.751 -4.112 2.886 1.00 93.81 98 PHE A O 1
ATOM 738 N N . GLY A 1 99 ? -2.518 -5.822 2.080 1.00 85.50 99 GLY A N 1
ATOM 739 C CA . GLY A 1 99 ? -1.215 -5.188 2.314 1.00 85.50 99 GLY A CA 1
ATOM 740 C C . GLY A 1 99 ? -0.740 -5.226 3.771 1.00 85.50 99 GLY A C 1
ATOM 741 O O . GLY A 1 99 ? 0.015 -4.336 4.158 1.00 85.50 99 GLY A O 1
ATOM 742 N N . ALA A 1 100 ? -1.205 -6.215 4.544 1.00 82.69 100 ALA A N 1
ATOM 743 C CA . ALA A 1 100 ? -0.717 -6.529 5.889 1.00 82.69 100 ALA A CA 1
ATOM 744 C C . ALA A 1 100 ? 0.623 -7.277 5.865 1.00 82.69 100 ALA A C 1
ATOM 746 O O . ALA A 1 100 ? 0.856 -8.038 4.894 1.00 82.69 100 ALA A O 1
#

Sequence (100 aa):
MQAVTTEPTSLTTALQAHIVQAIAAHGGWIGFDRFMELALYTPGLGYYAGDLPKFGALPSSGSDFVTAPEMTPLFGQTLAVQVAEALARTGTHEVWEFGA

Radius of gyration: 20.71 Å; chains: 1; bounding box: 73×17×49 Å

pLDDT: mean 85.62, std 17.61, range [31.75, 98.75]

Secondary structure (DSSP, 8-state):
----------HHHHHHHHHHHHHHHTTS---HHHHHHHHHHSTTTSGGGSSS--B-SSGGGT-SB--HHHH-THHHHHHHHHHHHHHHHHT------S--

Foldseek 3Di:
DDPPPPPPPDLQNVLVVVLCVVCVVVVNDDDVVVVQCSQAPPACRHVVRHDFAAEEDDVVVVHPDYDPVRPDVVVVVVVVVVVVVVCVVVVHDDDDDDPD